Protein AF-K0F7J1-F1 (afdb_monomer)

Mean predicted aligned error: 4.94 Å

Foldseek 3Di:
DDDDPLCQLVVLVVLLVVLVVVLVCLVVDPDPVSSVVSNVVSVVSNVSSVCSNCVVVD

Sequence (58 aa):
MGDHPQRTPFYGMVMMLAAMISGLWVADLPWVALRVAAYLALLVVALAGFLMTFRDYS

Solvent-accessible surface area (backbone atoms only — not comparable to full-atom values): 3238 Å² total; per-residue (Å²): 130,80,81,69,82,74,54,52,37,54,53,8,49,52,39,34,50,50,31,57,58,56,53,64,59,44,74,74,50,92,44,69,70,59,32,52,53,49,53,52,52,35,49,53,44,30,50,53,12,45,47,45,43,47,62,86,77,113

Structure (mmCIF, N/CA/C/O backbone):
data_AF-K0F7J1-F1
#
_entry.id   AF-K0F7J1-F1
#
loop_
_atom_site.group_PDB
_atom_site.id
_atom_site.type_symbol
_atom_site.label_atom_id
_atom_site.label_alt_id
_atom_site.label_comp_id
_atom_site.label_asym_id
_atom_site.label_entity_id
_atom_site.label_seq_id
_atom_site.pdbx_PDB_ins_code
_atom_site.Cartn_x
_atom_site.Cartn_y
_atom_site.Cartn_z
_atom_site.occupancy
_atom_site.B_iso_or_equiv
_atom_site.auth_seq_id
_atom_site.auth_comp_id
_atom_site.auth_asym_id
_atom_site.auth_atom_id
_atom_site.pdbx_PDB_model_num
ATOM 1 N N . MET A 1 1 ? -26.289 -7.525 23.978 1.00 45.12 1 MET A N 1
ATOM 2 C CA . MET A 1 1 ? -26.516 -7.631 22.520 1.00 45.12 1 MET A CA 1
ATOM 3 C C . MET A 1 1 ? -25.141 -7.792 21.915 1.00 45.12 1 MET A C 1
ATOM 5 O O . MET A 1 1 ? -24.308 -6.951 22.205 1.00 45.12 1 MET A O 1
ATOM 9 N N . GLY A 1 2 ? -24.864 -8.933 21.280 1.00 63.00 2 GLY A N 1
ATOM 10 C CA . GLY A 1 2 ? -23.498 -9.356 20.963 1.00 63.00 2 GLY A CA 1
ATOM 11 C C . GLY A 1 2 ? -22.748 -8.308 20.153 1.00 63.00 2 GLY A C 1
ATOM 12 O O . GLY A 1 2 ? -23.249 -7.877 19.111 1.00 63.00 2 GLY A O 1
ATOM 13 N N . ASP A 1 3 ? -21.572 -7.915 20.642 1.00 65.88 3 ASP A N 1
ATOM 14 C CA . ASP A 1 3 ? -20.616 -7.158 19.847 1.00 65.88 3 ASP A CA 1
ATOM 15 C C . ASP A 1 3 ? -20.426 -7.917 18.538 1.00 65.88 3 ASP A C 1
ATOM 17 O O . ASP A 1 3 ? -19.986 -9.071 18.509 1.00 65.88 3 ASP A O 1
ATOM 21 N N . HIS A 1 4 ? -20.873 -7.305 17.444 1.00 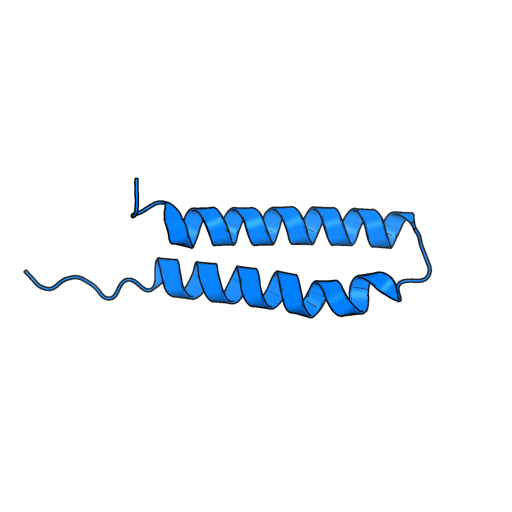64.81 4 HIS A N 1
ATOM 22 C CA . HIS A 1 4 ? -20.633 -7.867 16.130 1.00 64.81 4 HIS A CA 1
ATOM 23 C C . HIS A 1 4 ? -19.117 -7.978 15.936 1.00 64.81 4 HIS A C 1
ATOM 25 O O . HIS A 1 4 ? -18.391 -7.069 16.347 1.00 64.81 4 HIS A O 1
ATOM 31 N N . PRO A 1 5 ? -18.620 -9.059 15.307 1.00 71.31 5 PRO A N 1
ATOM 32 C CA . PRO A 1 5 ? -17.193 -9.223 15.084 1.00 71.31 5 PRO A CA 1
ATOM 33 C C . PRO A 1 5 ? -16.654 -7.990 14.351 1.00 71.31 5 PRO A C 1
ATOM 35 O O . PRO A 1 5 ? -17.038 -7.733 13.207 1.00 71.31 5 PRO A O 1
ATOM 38 N N . GLN A 1 6 ? -15.777 -7.224 15.002 1.00 71.94 6 GLN A N 1
ATOM 39 C CA . GLN A 1 6 ? -15.133 -6.057 14.405 1.00 71.94 6 GLN A CA 1
ATOM 40 C C . GLN A 1 6 ? -14.117 -6.540 13.363 1.00 71.94 6 GLN A C 1
ATOM 42 O O . GLN A 1 6 ? -12.937 -6.733 13.642 1.00 71.94 6 GLN A O 1
ATOM 47 N N . ARG A 1 7 ? -14.591 -6.804 12.142 1.00 82.12 7 ARG A N 1
ATOM 48 C CA . ARG A 1 7 ? -13.732 -7.206 11.016 1.00 82.12 7 ARG A CA 1
ATOM 49 C C . ARG A 1 7 ? -13.029 -6.007 10.379 1.00 82.12 7 ARG A C 1
ATOM 51 O O . ARG A 1 7 ? -11.964 -6.172 9.797 1.00 82.12 7 ARG A O 1
ATOM 58 N N . THR A 1 8 ? -13.593 -4.806 10.517 1.00 87.69 8 THR A N 1
ATOM 59 C CA . THR A 1 8 ? -13.055 -3.575 9.919 1.00 87.69 8 THR A CA 1
ATOM 60 C C . THR A 1 8 ? -11.630 -3.263 10.384 1.00 87.69 8 THR A C 1
ATOM 62 O O . THR A 1 8 ? -10.782 -3.069 9.510 1.00 87.69 8 THR A O 1
ATOM 65 N N . PRO A 1 9 ? -11.301 -3.318 11.695 1.00 91.00 9 PRO A N 1
ATOM 66 C CA . PRO A 1 9 ? -9.930 -3.083 12.140 1.00 91.00 9 PRO A CA 1
ATOM 67 C C . PRO A 1 9 ? -8.946 -4.140 11.642 1.00 91.00 9 PRO A C 1
ATOM 69 O O . PRO A 1 9 ? -7.816 -3.819 11.285 1.00 91.00 9 PRO A O 1
ATOM 72 N N . PHE A 1 10 ? -9.386 -5.397 11.536 1.00 91.75 10 PHE A N 1
ATOM 73 C CA . PHE A 1 10 ? -8.564 -6.462 10.967 1.00 91.75 10 PHE A CA 1
ATOM 74 C C . PHE A 1 10 ? -8.236 -6.198 9.491 1.00 91.75 10 PHE A C 1
ATOM 76 O O . PHE A 1 10 ? -7.078 -6.307 9.092 1.00 91.75 10 PHE A O 1
ATOM 83 N N . TYR A 1 11 ? -9.217 -5.786 8.681 1.00 93.69 11 TYR A N 1
ATOM 84 C CA . TYR A 1 11 ? -8.963 -5.407 7.288 1.00 93.69 11 TYR A CA 1
ATOM 85 C C . TYR A 1 11 ? -8.033 -4.195 7.178 1.00 93.69 11 TYR A C 1
ATOM 87 O O . TYR A 1 11 ? -7.134 -4.195 6.338 1.00 93.69 11 TYR A O 1
ATOM 95 N N . GLY A 1 12 ? -8.204 -3.200 8.052 1.00 95.62 12 GLY A N 1
ATOM 96 C CA . GLY A 1 12 ? -7.310 -2.049 8.140 1.00 95.62 12 GLY A CA 1
ATOM 97 C C . GLY A 1 12 ? -5.859 -2.448 8.414 1.00 95.62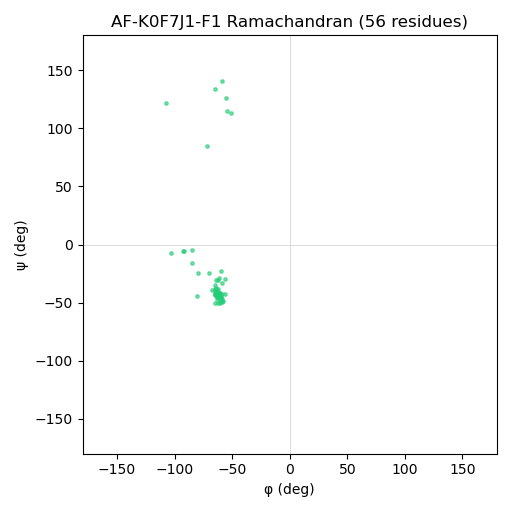 12 GLY A C 1
ATOM 98 O O . GLY A 1 12 ? -4.957 -2.058 7.670 1.00 95.62 12 GLY A O 1
ATOM 99 N N . MET A 1 13 ? -5.649 -3.318 9.403 1.00 95.44 13 MET A N 1
ATOM 100 C CA . MET A 1 13 ? -4.338 -3.876 9.734 1.00 95.44 13 MET A CA 1
ATOM 101 C C . MET A 1 13 ? -3.728 -4.655 8.563 1.00 95.44 13 MET A C 1
ATOM 103 O O . MET A 1 13 ? -2.561 -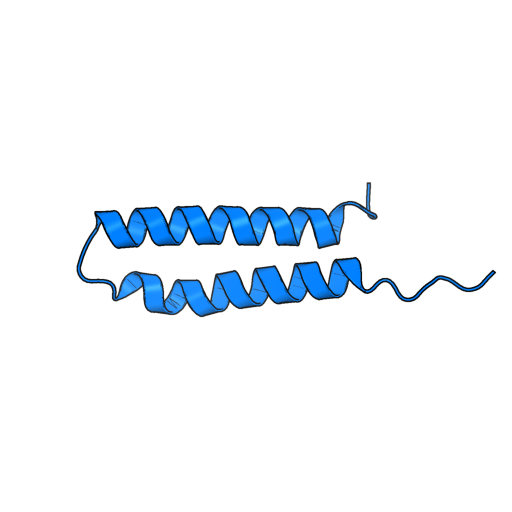4.447 8.231 1.00 95.44 13 MET A O 1
ATOM 107 N N . VAL A 1 14 ? -4.506 -5.515 7.899 1.00 97.12 14 VAL A N 1
ATOM 108 C CA . VAL A 1 14 ? -4.038 -6.277 6.729 1.00 97.12 14 VAL A CA 1
ATOM 109 C C . VAL A 1 14 ? -3.614 -5.344 5.595 1.00 97.12 14 VAL A C 1
ATOM 111 O O . VAL A 1 14 ? -2.564 -5.566 4.996 1.00 97.12 14 VAL A O 1
ATOM 114 N N . MET A 1 15 ? -4.369 -4.275 5.322 1.00 97.62 15 MET A N 1
ATOM 115 C CA . MET A 1 15 ? -3.984 -3.282 4.312 1.00 97.62 15 MET A CA 1
ATOM 116 C C . MET A 1 15 ? -2.686 -2.556 4.675 1.00 97.62 15 MET A C 1
ATOM 118 O O . MET A 1 15 ? -1.836 -2.369 3.807 1.00 97.62 15 MET A O 1
ATOM 122 N N . MET A 1 16 ? -2.497 -2.184 5.944 1.00 97.75 16 MET A N 1
ATOM 123 C CA . MET A 1 16 ? -1.258 -1.545 6.400 1.00 97.75 16 MET A CA 1
ATOM 124 C C . MET A 1 16 ? -0.052 -2.485 6.276 1.00 97.75 16 MET A C 1
ATOM 126 O O . MET A 1 16 ? 0.996 -2.072 5.781 1.00 97.75 16 MET A O 1
ATOM 130 N N . LEU A 1 17 ? -0.203 -3.757 6.659 1.00 98.06 17 LEU A N 1
ATOM 131 C CA . LEU A 1 17 ? 0.845 -4.769 6.492 1.00 98.06 17 LEU A CA 1
ATOM 132 C C . LEU A 1 17 ? 1.158 -5.014 5.014 1.00 98.06 17 LEU A C 1
ATOM 134 O O . LEU A 1 17 ? 2.328 -5.063 4.639 1.00 98.06 17 LEU A O 1
ATOM 138 N N . ALA A 1 18 ? 0.134 -5.111 4.163 1.00 98.06 18 ALA A N 1
ATOM 139 C CA . ALA A 1 18 ? 0.314 -5.247 2.723 1.00 98.06 18 ALA A CA 1
ATOM 140 C C . ALA A 1 18 ? 1.050 -4.036 2.132 1.00 98.06 18 ALA A C 1
ATOM 142 O O . ALA A 1 18 ? 1.961 -4.221 1.324 1.00 98.06 18 ALA A O 1
ATOM 143 N N . ALA A 1 19 ? 0.720 -2.813 2.562 1.00 97.88 19 ALA A N 1
ATOM 144 C CA . ALA A 1 19 ? 1.404 -1.598 2.126 1.00 97.88 19 ALA A CA 1
ATOM 145 C C . ALA A 1 19 ? 2.871 -1.562 2.580 1.00 97.88 19 ALA A C 1
ATOM 147 O O . ALA A 1 19 ? 3.758 -1.244 1.791 1.00 97.88 19 ALA A O 1
ATOM 148 N N . MET A 1 20 ? 3.143 -1.948 3.829 1.00 96.75 20 MET A N 1
ATOM 149 C CA . MET A 1 20 ? 4.503 -2.023 4.364 1.00 96.75 20 MET A CA 1
ATOM 150 C C . MET A 1 20 ? 5.352 -3.044 3.599 1.00 96.75 20 MET A C 1
ATOM 152 O O . MET A 1 20 ? 6.450 -2.723 3.150 1.00 96.75 20 MET A O 1
ATOM 156 N N . ILE A 1 21 ? 4.832 -4.263 3.435 1.00 97.81 21 ILE A N 1
ATOM 157 C CA . ILE A 1 21 ? 5.536 -5.362 2.771 1.00 97.81 21 ILE A CA 1
ATOM 158 C C . ILE A 1 21 ? 5.767 -5.009 1.300 1.00 97.81 21 ILE A C 1
ATOM 160 O O . ILE A 1 21 ? 6.906 -5.043 0.848 1.00 97.81 21 ILE A O 1
ATOM 164 N N . SER A 1 22 ? 4.731 -4.580 0.569 1.00 97.06 22 SER A N 1
ATOM 165 C CA . SER A 1 22 ? 4.877 -4.167 -0.838 1.00 97.06 22 SER A CA 1
ATOM 166 C C . SER A 1 22 ? 5.869 -3.013 -1.026 1.00 97.06 22 SER A C 1
ATOM 168 O O . SER A 1 22 ? 6.607 -2.999 -2.012 1.00 97.06 22 SER A O 1
ATOM 170 N N . GLY A 1 23 ? 5.960 -2.099 -0.055 1.00 97.38 23 GLY A N 1
ATOM 171 C CA . GLY A 1 23 ? 6.922 -0.997 -0.046 1.00 97.38 23 GLY A CA 1
ATOM 172 C C . GLY A 1 23 ? 8.392 -1.424 -0.081 1.00 97.38 23 GLY A C 1
ATOM 173 O O . GLY A 1 23 ? 9.222 -0.644 -0.554 1.00 97.38 23 GLY A O 1
ATOM 174 N N . LEU A 1 24 ? 8.719 -2.652 0.343 1.00 96.31 24 LEU A N 1
ATOM 175 C CA . LEU A 1 24 ? 10.088 -3.179 0.308 1.00 96.31 24 LEU A CA 1
ATOM 176 C C . LEU A 1 24 ? 10.610 -3.333 -1.128 1.00 96.31 24 LEU A C 1
ATOM 178 O O . LEU A 1 24 ? 11.759 -2.994 -1.390 1.00 96.31 24 LEU A O 1
ATOM 182 N N . TRP A 1 25 ? 9.760 -3.756 -2.070 1.00 97.00 25 TRP A N 1
ATOM 183 C CA . TRP A 1 25 ? 10.142 -3.912 -3.4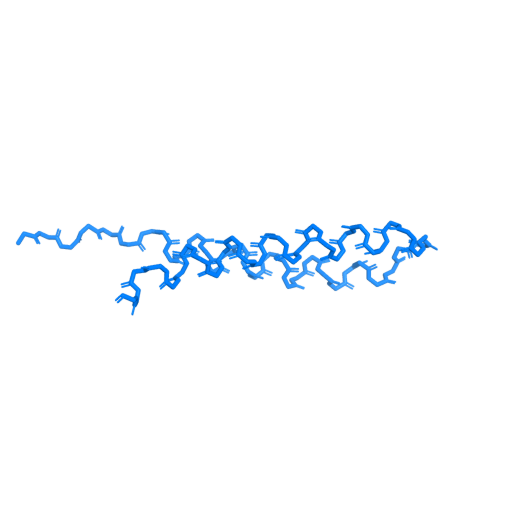82 1.00 97.00 25 TRP A CA 1
ATOM 184 C C . TRP A 1 25 ? 10.043 -2.614 -4.285 1.00 97.00 25 TRP A C 1
ATOM 186 O O . TRP A 1 25 ? 10.614 -2.518 -5.369 1.00 97.00 25 TRP A O 1
ATOM 196 N N . VAL A 1 26 ? 9.351 -1.586 -3.772 1.00 96.88 26 VAL A N 1
ATOM 197 C CA . VAL A 1 26 ? 9.256 -0.285 -4.461 1.00 96.88 26 VAL A CA 1
ATOM 198 C C . VAL A 1 26 ? 10.638 0.355 -4.626 1.00 96.88 26 VAL A C 1
ATOM 200 O O . VAL A 1 26 ? 10.868 1.079 -5.593 1.00 96.88 26 VAL A O 1
ATOM 203 N N . ALA A 1 27 ? 11.583 0.072 -3.726 1.00 92.25 27 ALA A N 1
ATOM 204 C CA . ALA A 1 27 ? 12.945 0.593 -3.813 1.00 92.25 27 ALA A CA 1
ATOM 205 C C . ALA A 1 27 ? 13.702 0.119 -5.070 1.00 92.25 27 ALA A C 1
ATOM 207 O O . ALA A 1 27 ? 14.498 0.893 -5.605 1.00 92.25 27 ALA A O 1
ATOM 208 N N . ASP A 1 28 ? 13.397 -1.083 -5.567 1.00 94.81 28 ASP A N 1
ATOM 209 C CA . ASP A 1 28 ? 14.094 -1.726 -6.690 1.00 94.81 28 ASP A CA 1
ATOM 210 C C . ASP A 1 28 ? 13.571 -1.291 -8.070 1.00 94.81 28 ASP A C 1
ATOM 212 O O . ASP A 1 28 ? 14.112 -1.683 -9.106 1.00 94.81 28 ASP A O 1
ATOM 216 N N . LEU A 1 29 ? 12.511 -0.477 -8.124 1.00 96.06 29 LEU A N 1
ATOM 217 C CA . LEU A 1 29 ? 11.966 -0.004 -9.396 1.00 96.06 29 LEU A CA 1
ATOM 218 C C . LEU A 1 29 ? 12.987 0.893 -10.125 1.00 96.06 29 LEU A C 1
ATOM 220 O O . LEU A 1 29 ? 13.511 1.842 -9.542 1.00 96.06 29 LEU A O 1
ATOM 224 N N . PRO A 1 30 ? 13.217 0.692 -11.434 1.00 95.88 30 PRO A N 1
ATOM 225 C CA . PRO A 1 30 ? 14.262 1.416 -12.161 1.00 95.88 30 PRO A CA 1
ATOM 226 C C . PRO A 1 30 ? 13.939 2.903 -12.365 1.00 95.88 30 PRO A C 1
ATOM 228 O O . PRO A 1 30 ? 14.836 3.716 -12.573 1.00 95.88 30 PRO A O 1
ATOM 231 N N . TRP A 1 31 ? 12.656 3.278 -12.354 1.00 97.00 31 TRP A N 1
ATOM 232 C CA . TRP A 1 31 ? 12.204 4.621 -12.716 1.00 97.00 31 TRP A CA 1
ATOM 233 C C . TRP A 1 31 ? 11.762 5.408 -11.488 1.00 97.00 31 TRP A C 1
ATOM 235 O O . TRP A 1 31 ? 10.804 5.036 -10.811 1.00 97.00 31 TRP A O 1
ATOM 245 N N . VAL A 1 32 ? 12.402 6.556 -11.251 1.00 96.62 32 VAL A N 1
ATOM 246 C CA . VAL A 1 32 ? 12.102 7.432 -10.104 1.00 96.62 32 VAL A CA 1
ATOM 247 C C . VAL A 1 32 ? 10.631 7.854 -10.079 1.00 96.62 32 VAL A C 1
ATOM 249 O O . VAL A 1 32 ? 9.999 7.791 -9.030 1.00 96.62 32 VAL A O 1
ATOM 252 N N . ALA A 1 3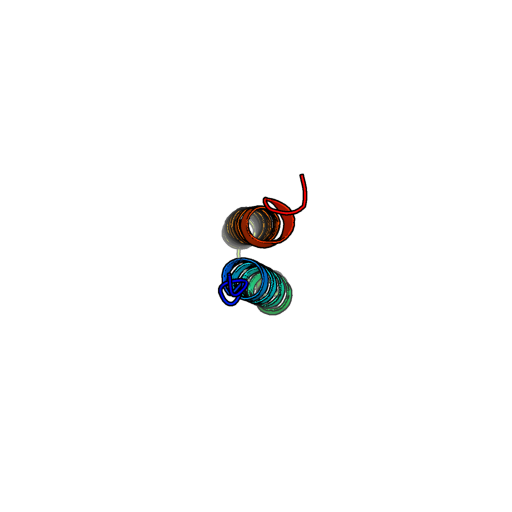3 ? 10.051 8.211 -11.229 1.00 96.94 33 ALA A N 1
ATOM 253 C CA . ALA A 1 33 ? 8.642 8.596 -11.309 1.00 96.94 33 ALA A CA 1
ATOM 254 C C . ALA A 1 33 ? 7.696 7.458 -10.884 1.00 96.94 33 ALA A C 1
ATOM 256 O O . ALA A 1 33 ? 6.744 7.691 -10.141 1.00 96.94 33 ALA A O 1
ATOM 257 N N . LEU A 1 34 ? 7.991 6.220 -11.299 1.00 97.31 34 LEU A N 1
ATOM 258 C CA . LEU A 1 34 ? 7.196 5.049 -10.930 1.00 97.31 34 LEU A CA 1
ATOM 259 C C . LEU A 1 34 ? 7.322 4.741 -9.433 1.00 97.31 34 LEU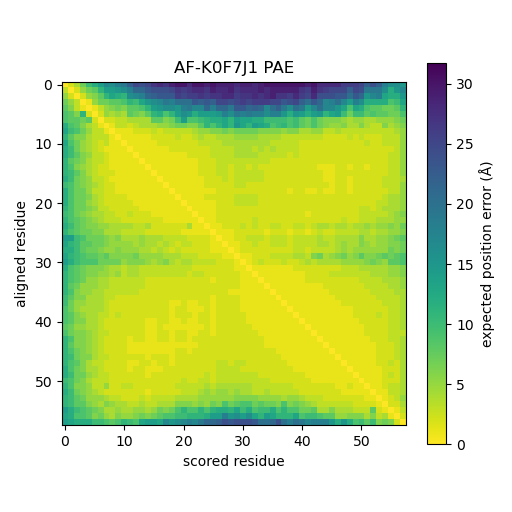 A C 1
ATOM 261 O O . LEU A 1 34 ? 6.322 4.435 -8.793 1.00 97.31 34 LEU A O 1
ATOM 265 N N . ARG A 1 35 ? 8.524 4.894 -8.860 1.00 97.50 35 ARG A N 1
ATOM 266 C CA . ARG A 1 35 ? 8.758 4.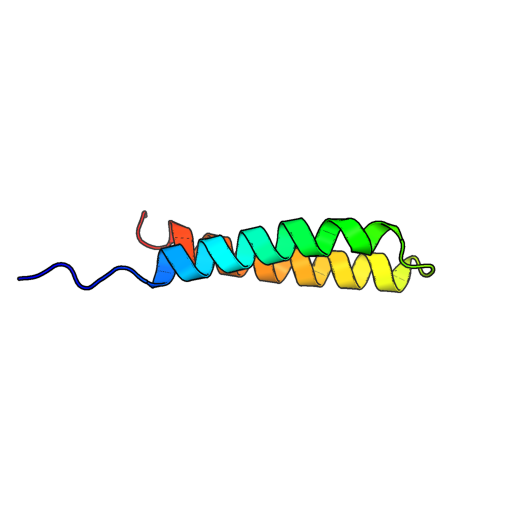771 -7.411 1.00 97.50 35 ARG A CA 1
ATOM 267 C C . ARG A 1 35 ? 7.922 5.767 -6.619 1.00 97.50 35 ARG A C 1
ATOM 269 O O . ARG A 1 35 ? 7.247 5.380 -5.673 1.00 97.50 35 ARG A O 1
ATOM 276 N N . VAL A 1 36 ? 7.945 7.041 -7.017 1.00 98.12 36 VAL A N 1
ATOM 277 C CA . VAL A 1 36 ? 7.160 8.098 -6.362 1.00 98.12 36 VAL A CA 1
ATOM 278 C C . VAL A 1 36 ? 5.667 7.788 -6.451 1.00 98.12 36 VAL A C 1
ATOM 280 O O . VAL A 1 36 ? 4.986 7.810 -5.430 1.00 98.12 36 VAL A O 1
ATOM 283 N N . ALA A 1 37 ? 5.165 7.438 -7.638 1.00 98.19 37 ALA A N 1
ATOM 284 C CA . ALA A 1 37 ? 3.762 7.070 -7.821 1.00 98.19 37 ALA A CA 1
ATOM 285 C C . ALA A 1 37 ? 3.362 5.862 -6.956 1.00 98.19 37 ALA A C 1
ATOM 287 O O . ALA A 1 37 ? 2.314 5.889 -6.311 1.00 98.19 37 ALA A O 1
ATOM 288 N N . ALA A 1 38 ? 4.214 4.835 -6.886 1.00 98.06 38 ALA A N 1
ATOM 289 C CA . ALA A 1 38 ? 3.995 3.667 -6.043 1.00 98.06 38 ALA A CA 1
ATOM 290 C C . ALA A 1 38 ? 3.959 4.040 -4.555 1.00 98.06 38 ALA A C 1
ATOM 292 O O . ALA A 1 38 ? 3.019 3.661 -3.864 1.00 98.06 38 ALA A O 1
ATOM 293 N N . TYR A 1 39 ? 4.908 4.839 -4.059 1.00 98.12 39 TYR A N 1
ATOM 294 C CA . TYR A 1 39 ? 4.886 5.294 -2.665 1.00 98.12 39 TYR A CA 1
ATOM 295 C C . TYR A 1 39 ? 3.654 6.141 -2.336 1.00 98.12 39 TYR A C 1
ATOM 297 O O . TYR A 1 39 ? 3.087 5.975 -1.259 1.00 98.12 39 TYR A O 1
ATOM 305 N N . LEU A 1 40 ? 3.197 7.002 -3.252 1.00 98.38 40 LEU A N 1
ATOM 306 C CA . LEU A 1 40 ? 1.954 7.757 -3.066 1.00 98.38 40 LEU A CA 1
ATOM 307 C C . LEU A 1 40 ? 0.734 6.831 -3.001 1.00 98.38 40 LEU A C 1
ATOM 309 O O . LEU A 1 40 ? -0.117 7.003 -2.130 1.00 98.38 40 LEU A O 1
ATOM 313 N N . ALA A 1 41 ? 0.661 5.821 -3.869 1.00 98.44 41 ALA A N 1
ATOM 314 C CA . ALA A 1 41 ? -0.408 4.828 -3.827 1.00 98.44 41 ALA A CA 1
ATOM 315 C C . ALA A 1 41 ? -0.390 4.029 -2.511 1.00 98.44 41 ALA A C 1
ATOM 317 O O . ALA A 1 41 ? -1.429 3.876 -1.869 1.00 98.44 41 ALA A O 1
ATOM 318 N N . LEU A 1 42 ? 0.788 3.582 -2.064 1.00 98.56 42 LEU A N 1
ATOM 319 C CA . LEU A 1 42 ? 0.947 2.876 -0.790 1.00 98.56 42 LEU A CA 1
ATOM 320 C C . LEU A 1 42 ? 0.593 3.753 0.410 1.00 98.56 42 LEU A C 1
ATOM 322 O O . LEU A 1 42 ? -0.029 3.262 1.349 1.00 98.56 42 LEU A O 1
ATOM 326 N N . LEU A 1 43 ? 0.926 5.045 0.370 1.00 98.31 43 LEU A N 1
ATOM 327 C CA . LEU A 1 43 ? 0.520 6.004 1.394 1.00 98.31 43 LEU A CA 1
ATOM 328 C C . LEU A 1 43 ? -1.008 6.095 1.484 1.00 98.31 43 LEU A C 1
ATOM 330 O O . LEU A 1 43 ? -1.552 6.025 2.582 1.00 98.31 43 LEU A O 1
ATOM 334 N N . VAL A 1 44 ? -1.708 6.196 0.351 1.00 98.56 44 VAL A N 1
ATOM 335 C CA . VAL A 1 44 ? -3.182 6.226 0.324 1.00 98.56 44 VAL A CA 1
ATOM 336 C C . VAL A 1 44 ? -3.773 4.935 0.895 1.00 98.56 44 VAL A C 1
ATOM 338 O O . VAL A 1 44 ? -4.695 4.997 1.708 1.00 98.56 44 VAL A O 1
ATOM 341 N N . VAL A 1 45 ? -3.224 3.771 0.534 1.00 98.38 45 VAL A N 1
ATOM 342 C CA . VAL A 1 45 ? -3.659 2.473 1.084 1.00 98.38 45 VAL A CA 1
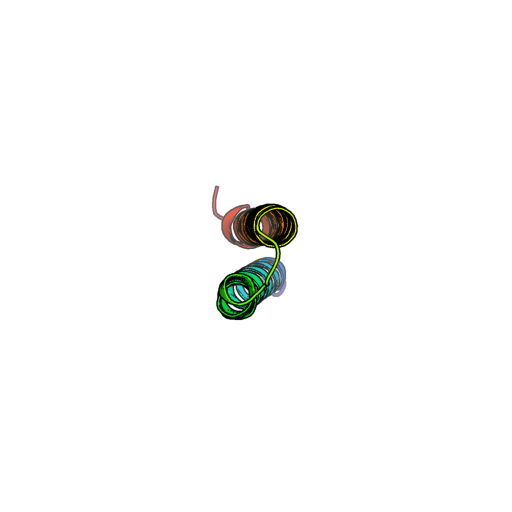ATOM 343 C C . VAL A 1 45 ? -3.417 2.401 2.593 1.00 98.38 45 VAL A C 1
ATOM 345 O O . VAL A 1 45 ? -4.306 1.988 3.337 1.00 98.38 45 VAL A O 1
ATOM 348 N N . ALA A 1 46 ? -2.249 2.841 3.065 1.00 98.19 46 ALA A N 1
ATOM 349 C CA . ALA A 1 46 ? -1.919 2.866 4.485 1.00 98.19 46 ALA A CA 1
ATOM 350 C C . ALA A 1 46 ? -2.834 3.820 5.268 1.00 98.19 46 ALA A C 1
ATOM 352 O O . ALA A 1 46 ? -3.297 3.459 6.347 1.00 98.19 46 ALA A O 1
ATOM 353 N N . LEU A 1 47 ? -3.156 4.994 4.715 1.00 97.94 47 LEU A N 1
ATOM 354 C CA . LEU A 1 47 ? -4.110 5.938 5.303 1.00 97.94 47 LEU A CA 1
ATOM 355 C C . LEU A 1 47 ? -5.528 5.363 5.353 1.00 97.94 47 LEU A C 1
ATOM 357 O O . LEU A 1 47 ? -6.196 5.480 6.377 1.00 97.94 47 LEU A O 1
ATOM 361 N N . ALA A 1 48 ? -5.983 4.699 4.290 1.00 97.38 48 ALA A N 1
ATOM 362 C CA . ALA A 1 48 ? -7.273 4.015 4.288 1.00 97.38 48 ALA A CA 1
ATOM 363 C C . ALA A 1 48 ? -7.316 2.900 5.347 1.00 97.38 48 ALA A C 1
ATOM 365 O O . ALA A 1 48 ? -8.293 2.791 6.088 1.00 97.38 48 ALA A O 1
ATOM 366 N N . GLY A 1 49 ? -6.241 2.114 5.470 1.00 96.75 49 GLY A N 1
ATOM 367 C CA . GLY A 1 49 ? -6.113 1.088 6.504 1.00 96.75 49 GLY A CA 1
ATOM 368 C C . GLY A 1 49 ? -6.064 1.654 7.919 1.00 96.75 49 GLY A C 1
ATOM 369 O O . GLY A 1 49 ? -6.734 1.128 8.810 1.00 96.75 49 GLY A O 1
ATOM 370 N N . PHE A 1 50 ? -5.367 2.772 8.113 1.00 95.81 50 PHE A N 1
ATOM 371 C CA . PHE A 1 50 ? -5.354 3.510 9.371 1.00 95.81 50 PHE A CA 1
ATOM 372 C C . PHE A 1 50 ? -6.762 3.985 9.738 1.00 95.81 50 PHE A C 1
ATOM 374 O O . PHE A 1 50 ? -7.235 3.692 10.832 1.00 95.81 50 PHE A O 1
ATOM 381 N N . LEU A 1 51 ? -7.475 4.633 8.813 1.00 95.12 51 LEU A N 1
ATOM 382 C CA . LEU A 1 51 ? -8.847 5.083 9.048 1.00 95.12 51 LEU A CA 1
ATOM 383 C C . LEU A 1 51 ? -9.768 3.908 9.378 1.00 95.12 51 LEU A C 1
ATOM 385 O O . LEU A 1 51 ? -10.514 3.988 10.341 1.00 95.12 51 LEU A O 1
ATOM 389 N N . MET A 1 52 ? -9.694 2.789 8.656 1.00 92.00 52 MET A N 1
ATOM 390 C CA . MET A 1 52 ? -10.504 1.605 8.974 1.00 92.00 52 MET A CA 1
ATOM 391 C C . MET A 1 52 ? -10.179 0.989 10.342 1.00 92.00 52 MET A C 1
ATOM 393 O O . MET A 1 52 ? -11.070 0.423 10.970 1.00 92.00 52 MET A O 1
ATOM 397 N N . THR A 1 53 ? -8.930 1.102 10.799 1.00 93.38 53 THR A N 1
ATOM 398 C CA . THR A 1 53 ? -8.481 0.563 12.093 1.00 93.38 53 THR A CA 1
ATOM 399 C C . THR A 1 53 ? -8.856 1.467 13.256 1.00 93.38 53 THR A C 1
ATOM 401 O O . THR A 1 53 ? -9.332 0.978 14.275 1.00 93.38 53 THR A O 1
ATOM 404 N N . PHE A 1 54 ? -8.655 2.777 13.105 1.00 90.69 54 PHE A N 1
ATOM 405 C CA . PHE A 1 54 ? -8.780 3.738 14.197 1.00 90.69 54 PHE A CA 1
ATOM 406 C C . PHE A 1 54 ? -10.067 4.560 14.183 1.00 90.69 54 PHE A C 1
ATOM 408 O O . PHE A 1 54 ? -10.327 5.246 15.166 1.00 90.69 54 PHE A O 1
ATOM 415 N N . ARG A 1 55 ? -10.905 4.479 13.138 1.00 87.44 55 ARG A N 1
ATOM 416 C CA . ARG A 1 55 ? -12.184 5.218 13.095 1.00 87.44 55 ARG A CA 1
ATOM 417 C C . ARG A 1 55 ? -13.105 4.931 14.281 1.00 87.44 55 ARG A C 1
ATOM 419 O O . ARG A 1 55 ? -13.899 5.789 14.625 1.00 87.44 55 ARG A O 1
ATOM 426 N N . ASP A 1 56 ? -13.023 3.729 14.856 1.00 81.81 56 ASP A N 1
ATOM 427 C CA . ASP A 1 56 ? -13.901 3.290 15.944 1.00 81.81 56 ASP A CA 1
ATOM 428 C C . ASP A 1 56 ? -13.275 3.604 17.327 1.00 81.81 56 ASP A C 1
ATOM 430 O O . ASP A 1 56 ? -13.913 3.385 18.352 1.00 81.81 56 ASP A O 1
ATOM 434 N N . TYR A 1 57 ? -12.028 4.108 17.368 1.00 78.12 57 TYR A N 1
ATOM 435 C CA . TYR A 1 57 ? -11.335 4.521 18.599 1.00 78.12 57 TYR A CA 1
ATOM 436 C C . TYR A 1 57 ? -11.507 6.014 18.942 1.00 78.12 57 TYR A C 1
ATOM 438 O O . TYR A 1 57 ? -11.030 6.430 19.999 1.00 78.12 57 TYR A O 1
ATOM 446 N N . SER A 1 58 ? -12.148 6.816 18.081 1.00 66.00 58 SER A N 1
ATOM 447 C CA . SER A 1 58 ? -12.490 8.228 18.349 1.00 66.00 58 SER A CA 1
ATOM 448 C C . SER A 1 58 ? -13.942 8.386 18.767 1.00 66.00 58 SER A C 1
ATOM 450 O O . SER A 1 58 ? -14.194 9.145 19.725 1.00 66.00 58 SER A O 1
#

Secondary structure (DSSP, 8-state):
------HHHHHHHHHHHHHHHHHHHHTT-S-HHHHHHHHHHHHHHHHHHHHHHHTT--

pLDDT: mean 91.43, std 11.38, range [45.12, 98.56]

Organism: Nocardia brasiliensis (strain ATCC 700358 / HUJEG-1) (NCBI:txid1133849)

Radius of gyration: 14.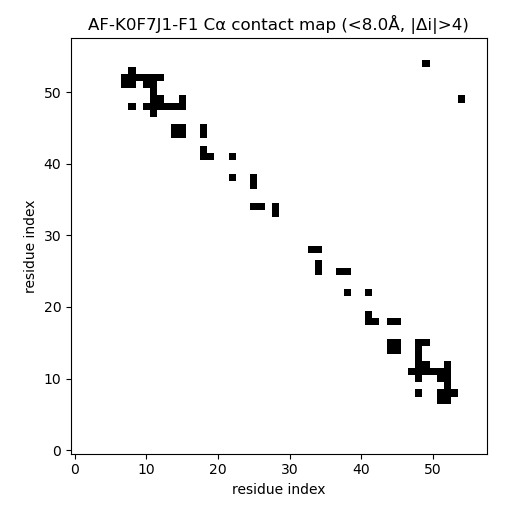53 Å; Cα contacts (8 Å, |Δi|>4): 41; chains: 1; bounding box: 41×18×35 Å